Protein AF-A0A8U0QCJ0-F1 (afdb_monomer)

Secondary structure (DSSP, 8-state):
---SSHHHIIIIITTGGG-SS--GGGGT-S-HHHHHHHHHHHHHHHHHHT--HHHHHHHHHHHHHHHHHHHS----TT-HHHHSTTB-HHHHHHHHHHHSSS---SSBHHHHHHTT----HHHHHHHTTTT------

Solvent-accessible surface area (backbone atoms only — not comparable to full-atom values): 7697 Å² total; per-residue (Å²): 91,76,68,94,50,61,66,57,40,66,75,31,50,43,58,37,56,67,50,59,68,42,31,46,66,52,53,70,46,48,30,71,68,43,54,49,50,53,49,50,52,53,52,50,53,38,58,77,72,64,57,55,70,67,60,52,54,50,49,54,51,51,54,50,49,52,42,26,48,27,16,41,58,54,86,51,93,82,34,62,38,76,77,37,86,56,38,37,30,14,62,37,36,40,47,18,50,67,68,67,47,36,36,78,44,72,54,43,43,54,57,13,57,77,72,72,32,60,66,66,69,68,58,55,65,50,61,74,64,66,82,73,74,75,93,74,135

Structure (mmCIF, N/CA/C/O backbone):
data_AF-A0A8U0QCJ0-F1
#
_entry.id   AF-A0A8U0QCJ0-F1
#
loop_
_atom_site.group_PDB
_atom_site.id
_atom_site.type_symbol
_atom_site.label_atom_id
_atom_site.label_alt_id
_atom_site.label_comp_id
_atom_site.label_asym_id
_atom_site.label_entity_id
_atom_site.label_seq_id
_atom_site.pdbx_PDB_ins_code
_atom_site.Cartn_x
_atom_site.Cartn_y
_atom_site.Cartn_z
_atom_site.occupancy
_atom_site.B_iso_or_equiv
_atom_site.auth_seq_id
_atom_site.auth_comp_id
_atom_site.auth_asym_id
_atom_site.auth_atom_id
_atom_site.pdbx_PDB_model_num
ATOM 1 N N . MET A 1 1 ? -18.107 -7.359 7.586 1.00 39.03 1 MET A N 1
ATOM 2 C CA . MET A 1 1 ? -18.109 -8.812 7.296 1.00 39.03 1 MET A CA 1
ATOM 3 C C . MET A 1 1 ? -16.837 -9.399 7.909 1.00 39.03 1 MET A C 1
ATOM 5 O O . MET A 1 1 ? -15.856 -8.675 7.955 1.00 39.03 1 MET A O 1
ATOM 9 N N . VAL A 1 2 ? -16.847 -10.611 8.475 1.00 49.38 2 VAL A N 1
ATOM 10 C CA . VAL A 1 2 ? -15.610 -11.280 8.949 1.00 49.38 2 VAL A CA 1
ATOM 11 C C . VAL A 1 2 ? -14.738 -11.584 7.719 1.00 49.38 2 VAL A C 1
ATOM 13 O O . VAL A 1 2 ? -15.321 -11.872 6.669 1.00 49.38 2 VAL A O 1
ATOM 16 N N . PRO A 1 3 ? -13.394 -11.520 7.793 1.00 61.12 3 PRO A N 1
ATOM 17 C CA . PRO A 1 3 ? -12.527 -11.950 6.697 1.00 61.12 3 PRO A CA 1
ATOM 18 C C . PRO A 1 3 ? -12.975 -13.319 6.174 1.00 61.12 3 PRO A C 1
ATOM 20 O O . PRO A 1 3 ? -13.109 -14.272 6.944 1.00 61.12 3 PRO A O 1
ATOM 23 N N . ARG A 1 4 ? -13.233 -13.400 4.860 1.00 68.06 4 ARG A N 1
ATOM 24 C CA . ARG A 1 4 ? -13.816 -14.581 4.189 1.00 68.06 4 ARG A CA 1
ATOM 25 C C . ARG A 1 4 ? -13.025 -15.868 4.444 1.00 68.06 4 ARG A C 1
ATOM 27 O O . ARG A 1 4 ? -13.598 -16.950 4.387 1.00 68.06 4 ARG A O 1
ATOM 34 N N . VAL A 1 5 ? -11.732 -15.741 4.753 1.00 80.75 5 VAL A N 1
ATOM 35 C CA . VAL A 1 5 ? -10.828 -16.842 5.100 1.00 80.75 5 VAL A CA 1
ATOM 36 C C . VAL A 1 5 ? -10.240 -16.595 6.500 1.00 80.75 5 VAL A C 1
ATOM 38 O O . VAL A 1 5 ? -9.179 -15.980 6.632 1.00 80.75 5 VAL A O 1
ATOM 41 N N . PRO A 1 6 ? -10.898 -17.073 7.575 1.00 78.69 6 PRO A N 1
ATOM 42 C CA . PRO A 1 6 ? -10.491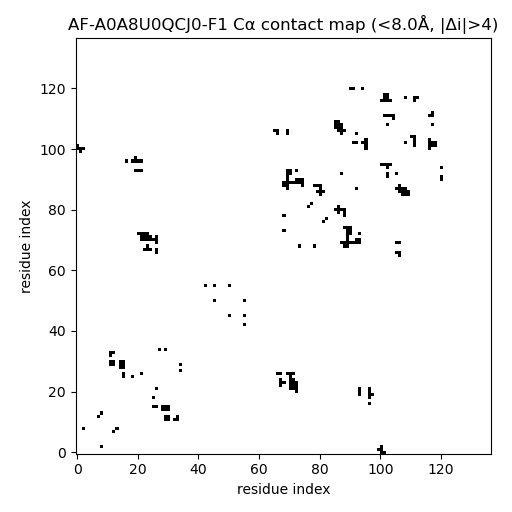 -16.788 8.955 1.00 78.69 6 PRO A CA 1
ATOM 43 C C . PRO A 1 6 ? -9.084 -17.281 9.318 1.00 78.69 6 PRO A C 1
ATOM 45 O O . PRO A 1 6 ? -8.429 -16.704 10.182 1.00 78.69 6 PRO A O 1
ATOM 48 N N . TRP A 1 7 ? -8.613 -18.354 8.677 1.00 84.12 7 TRP A N 1
ATOM 49 C CA . TRP A 1 7 ? -7.259 -18.877 8.878 1.00 84.12 7 TRP A CA 1
ATOM 50 C C . TRP A 1 7 ? -6.184 -17.912 8.367 1.00 84.12 7 TRP A C 1
ATOM 52 O O . TRP A 1 7 ? -5.229 -17.639 9.091 1.00 84.12 7 TRP A O 1
ATOM 62 N N . LEU A 1 8 ? -6.372 -17.364 7.161 1.00 80.25 8 LEU A N 1
ATOM 63 C CA . LEU A 1 8 ? -5.419 -16.445 6.539 1.00 80.25 8 LEU A CA 1
ATOM 64 C C . LEU A 1 8 ? -5.307 -15.171 7.372 1.00 80.25 8 LEU A C 1
ATOM 66 O O . LEU A 1 8 ? -4.210 -14.749 7.721 1.00 80.25 8 LEU A O 1
ATOM 70 N N . TYR A 1 9 ? -6.455 -14.630 7.783 1.00 80.00 9 TYR A N 1
ATOM 71 C CA . TYR A 1 9 ? -6.492 -13.487 8.683 1.00 80.00 9 TYR A CA 1
ATOM 72 C C . TYR A 1 9 ? -5.723 -13.757 9.979 1.00 80.00 9 TYR A C 1
ATOM 74 O O . TYR A 1 9 ? -4.794 -13.026 10.293 1.00 80.00 9 TYR A O 1
ATOM 82 N N . ARG A 1 10 ? -6.048 -14.837 10.704 1.00 79.62 10 ARG A N 1
ATOM 83 C CA . ARG A 1 10 ? -5.427 -15.126 12.010 1.00 79.62 10 ARG A CA 1
ATOM 84 C C . ARG A 1 10 ? -3.920 -15.356 11.942 1.00 79.62 10 ARG A C 1
ATOM 86 O O . ARG A 1 10 ? -3.220 -15.054 12.898 1.00 79.62 10 ARG A O 1
ATOM 93 N N . ARG A 1 11 ? -3.423 -15.938 10.8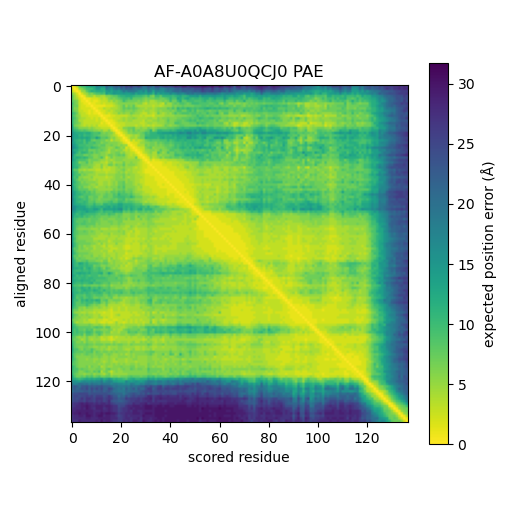49 1.00 80.19 11 ARG A N 1
ATOM 94 C CA . ARG A 1 11 ? -2.017 -16.348 10.748 1.00 80.19 11 ARG A CA 1
ATOM 95 C C . ARG A 1 11 ? -1.121 -15.321 10.063 1.00 80.19 11 ARG A C 1
ATOM 97 O O . ARG A 1 11 ? 0.073 -15.313 10.335 1.00 80.19 11 ARG A O 1
ATOM 104 N N . VAL A 1 12 ? -1.682 -14.509 9.170 1.00 79.06 12 VAL A N 1
ATOM 105 C CA . VAL A 1 12 ? -0.908 -13.622 8.291 1.00 79.06 12 VAL A CA 1
ATOM 106 C C . VAL A 1 12 ? -1.202 -12.158 8.603 1.00 79.06 12 VAL A C 1
ATOM 108 O O . VAL A 1 12 ? -0.280 -11.427 8.942 1.00 79.06 12 VAL A O 1
ATOM 111 N N . HIS A 1 13 ? -2.478 -11.764 8.595 1.00 84.00 13 HIS A N 1
ATOM 112 C CA . HIS A 1 13 ? -2.892 -10.356 8.669 1.00 84.00 13 HIS A CA 1
ATOM 113 C C . HIS A 1 13 ? -3.203 -9.861 10.096 1.00 84.00 13 HIS A C 1
ATOM 115 O O . HIS A 1 13 ? -3.291 -8.667 10.363 1.00 84.00 13 HIS A O 1
ATOM 121 N N . GLN A 1 14 ? -3.374 -10.773 11.058 1.00 82.94 14 GLN A N 1
ATOM 122 C CA . GLN A 1 14 ? -3.684 -10.414 12.443 1.00 82.94 14 GLN A CA 1
ATOM 123 C C . GLN A 1 14 ? -2.557 -9.601 13.087 1.00 82.94 14 GLN A C 1
ATOM 125 O O . GLN A 1 14 ? -2.853 -8.716 13.885 1.00 82.94 14 GLN A O 1
ATOM 130 N N . ASN A 1 15 ? -1.295 -9.894 12.753 1.00 81.31 15 ASN A N 1
ATOM 131 C CA . ASN A 1 15 ? -0.144 -9.157 13.280 1.00 81.31 15 ASN A CA 1
ATOM 132 C C . ASN A 1 15 ? -0.180 -7.692 12.844 1.00 81.31 15 ASN A C 1
ATOM 134 O O . ASN A 1 15 ? -0.067 -6.814 13.689 1.00 81.31 15 ASN A O 1
ATOM 138 N N . HIS A 1 16 ? -0.459 -7.443 11.565 1.00 81.94 16 HIS A N 1
ATOM 139 C CA . HIS A 1 16 ? -0.611 -6.099 11.017 1.00 81.94 16 HIS A CA 1
ATOM 140 C C . HIS A 1 16 ? -1.660 -5.265 11.776 1.00 81.94 16 HIS A C 1
ATOM 142 O O . HIS A 1 16 ? -1.459 -4.099 12.103 1.00 81.94 16 HIS A O 1
ATOM 148 N N . HIS A 1 17 ? -2.766 -5.904 12.148 1.00 81.81 17 HIS A N 1
ATOM 149 C CA . HIS A 1 17 ? -3.860 -5.286 12.887 1.00 81.81 17 HIS A CA 1
ATOM 150 C C . HIS A 1 17 ? -3.665 -5.166 14.406 1.00 81.81 17 HIS A C 1
ATOM 152 O O . HIS A 1 17 ? -4.567 -4.668 15.092 1.00 81.81 17 HIS A O 1
ATOM 158 N N . GLN A 1 18 ? -2.525 -5.603 14.955 1.00 79.19 18 GLN A N 1
ATOM 159 C CA . GLN A 1 18 ? -2.204 -5.368 16.370 1.00 79.19 18 GLN A CA 1
ATOM 160 C C . GLN A 1 18 ? -2.093 -3.864 16.662 1.00 79.19 18 GLN A C 1
ATOM 162 O O . GLN A 1 18 ? -2.511 -3.402 17.728 1.00 79.19 18 GLN A O 1
ATOM 167 N N . ASN A 1 19 ? -1.628 -3.090 15.680 1.00 70.50 19 ASN A N 1
ATOM 168 C CA . ASN A 1 19 ? -1.491 -1.643 15.764 1.00 70.50 19 ASN A CA 1
ATOM 169 C C . ASN A 1 19 ? -2.801 -0.944 15.375 1.00 70.50 19 ASN A C 1
ATOM 171 O O . ASN A 1 19 ? -3.021 -0.568 14.231 1.00 70.50 19 ASN A O 1
ATOM 175 N N . ARG A 1 20 ? -3.683 -0.721 16.357 1.00 64.44 20 ARG A N 1
ATOM 176 C CA . ARG A 1 20 ? -4.955 0.011 16.153 1.00 64.44 20 ARG A CA 1
ATOM 177 C C . ARG A 1 20 ? -4.786 1.479 15.761 1.00 64.44 20 ARG A C 1
ATOM 179 O O . ARG A 1 20 ? -5.727 2.093 15.265 1.00 64.44 20 ARG A O 1
ATOM 186 N N . ILE A 1 21 ? -3.629 2.057 16.058 1.00 70.88 21 ILE A N 1
ATOM 187 C CA . ILE A 1 21 ? -3.246 3.403 15.643 1.00 70.88 21 ILE A CA 1
ATOM 188 C C . ILE A 1 21 ? -2.144 3.208 14.616 1.00 70.88 21 ILE A C 1
ATOM 190 O O . ILE A 1 21 ? -1.087 2.678 14.960 1.00 70.88 21 ILE A O 1
ATOM 194 N N . THR A 1 22 ? -2.394 3.595 13.368 1.00 76.62 22 THR A N 1
ATOM 195 C CA . THR A 1 22 ? -1.381 3.483 12.326 1.00 76.62 22 THR A CA 1
ATOM 196 C C . THR A 1 22 ? -0.302 4.537 12.557 1.00 76.62 22 THR A C 1
ATOM 198 O O . THR A 1 22 ? -0.601 5.709 12.795 1.00 76.62 22 THR A O 1
ATOM 201 N N . PHE A 1 23 ? 0.954 4.114 12.473 1.00 77.56 23 PHE A N 1
ATOM 202 C CA . PHE A 1 23 ? 2.123 4.984 12.378 1.00 77.56 23 PHE A CA 1
ATOM 203 C C . PHE A 1 23 ? 3.024 4.476 11.248 1.00 77.56 23 PHE A C 1
ATOM 205 O O . PHE A 1 23 ? 2.915 3.326 10.835 1.00 77.56 23 PHE A O 1
ATOM 212 N N . ALA A 1 24 ? 3.938 5.309 10.748 1.00 76.50 24 ALA A N 1
ATOM 213 C CA . ALA A 1 24 ? 4.733 5.008 9.549 1.00 76.50 24 ALA A CA 1
ATOM 214 C C . ALA A 1 24 ? 5.443 3.636 9.579 1.00 76.50 24 ALA A C 1
ATOM 216 O O . ALA A 1 24 ? 5.523 2.959 8.559 1.00 76.50 24 ALA A O 1
ATOM 217 N N . LEU A 1 25 ? 5.932 3.207 10.746 1.00 72.81 25 LEU A N 1
ATOM 218 C CA . LEU A 1 25 ? 6.588 1.904 10.905 1.00 72.81 25 LEU A CA 1
ATOM 219 C C . LEU A 1 25 ? 5.587 0.738 10.940 1.00 72.81 25 LEU A C 1
ATOM 221 O O . LEU A 1 25 ? 5.938 -0.358 10.517 1.00 72.81 25 LEU A O 1
ATOM 225 N N . ALA A 1 26 ? 4.336 0.970 11.359 1.00 72.38 26 ALA A N 1
ATOM 226 C CA . ALA A 1 26 ? 3.277 -0.040 11.314 1.00 72.38 26 ALA A CA 1
ATOM 227 C C . ALA A 1 26 ? 2.962 -0.497 9.881 1.00 72.38 26 ALA A C 1
ATOM 229 O O . ALA A 1 26 ? 2.488 -1.613 9.693 1.00 72.38 26 ALA A O 1
ATOM 230 N N . ALA A 1 27 ? 3.289 0.319 8.869 1.00 72.62 27 ALA A N 1
ATOM 231 C CA . ALA A 1 27 ? 3.217 -0.080 7.461 1.00 72.62 27 ALA A CA 1
ATOM 232 C C . ALA A 1 27 ? 4.054 -1.333 7.160 1.00 72.62 27 ALA A C 1
ATOM 234 O O . ALA A 1 27 ? 3.708 -2.119 6.283 1.00 72.62 27 ALA A O 1
ATOM 235 N N . GLN A 1 28 ? 5.176 -1.491 7.867 1.00 73.56 28 GLN A N 1
ATOM 236 C CA . GLN A 1 28 ? 6.122 -2.591 7.684 1.00 73.56 28 GLN A CA 1
ATOM 237 C C . GLN A 1 28 ? 6.028 -3.633 8.805 1.00 73.56 28 GLN A C 1
ATOM 239 O O . GLN A 1 28 ? 6.625 -4.701 8.693 1.00 73.56 28 GLN A O 1
ATOM 244 N N . ASP A 1 29 ? 5.259 -3.354 9.860 1.00 77.38 29 ASP A N 1
ATOM 245 C CA . ASP A 1 29 ? 5.001 -4.272 10.971 1.00 77.38 29 ASP A CA 1
ATOM 246 C C . ASP A 1 29 ? 3.898 -5.276 10.598 1.00 77.38 29 ASP A C 1
ATOM 248 O O . ASP A 1 29 ? 2.793 -5.295 11.141 1.00 77.38 29 ASP A O 1
ATOM 252 N N . ALA A 1 30 ? 4.199 -6.081 9.583 1.00 79.88 30 ALA A N 1
ATOM 253 C CA . ALA A 1 30 ? 3.364 -7.162 9.085 1.00 79.88 30 ALA A CA 1
ATOM 254 C C . ALA A 1 30 ? 4.076 -8.505 9.288 1.00 79.88 30 ALA A C 1
ATOM 256 O O . ALA A 1 30 ? 5.286 -8.573 9.524 1.00 79.88 30 ALA A O 1
ATOM 257 N N . SER A 1 31 ? 3.334 -9.613 9.208 1.00 81.56 31 SER A N 1
ATOM 258 C CA . SER A 1 31 ? 3.979 -10.921 9.348 1.00 81.56 31 SER A CA 1
ATOM 259 C C . SER A 1 31 ? 4.994 -11.149 8.210 1.00 81.56 31 SER A C 1
ATOM 261 O O . SER A 1 31 ? 4.746 -10.733 7.076 1.00 81.56 31 SER A O 1
ATOM 263 N N . PRO A 1 32 ? 6.114 -11.863 8.443 1.00 80.69 32 PRO A N 1
ATOM 264 C CA . PRO A 1 32 ? 7.069 -12.170 7.375 1.00 80.69 32 PRO A CA 1
ATOM 265 C C . PRO A 1 32 ? 6.423 -12.882 6.181 1.00 80.69 32 PRO A C 1
ATOM 267 O O . PRO A 1 32 ? 6.823 -12.670 5.042 1.00 80.69 32 PRO A O 1
ATOM 270 N N . ALA A 1 33 ? 5.398 -13.703 6.435 1.00 81.69 33 ALA A N 1
ATOM 271 C CA . ALA A 1 33 ? 4.621 -14.363 5.392 1.00 81.69 33 ALA A CA 1
ATOM 272 C C . ALA A 1 33 ? 3.835 -13.360 4.533 1.00 81.69 33 ALA A C 1
ATOM 274 O O . ALA A 1 33 ? 3.779 -13.518 3.317 1.00 81.69 33 ALA A O 1
ATOM 275 N N . GLU A 1 34 ? 3.262 -12.325 5.149 1.00 79.56 34 GLU A N 1
ATOM 276 C CA . GLU A 1 34 ? 2.555 -11.251 4.451 1.00 79.56 34 GLU A CA 1
ATOM 277 C C . GLU A 1 34 ? 3.512 -10.463 3.559 1.00 79.56 34 GLU A C 1
ATOM 279 O O . GLU A 1 34 ? 3.304 -10.401 2.346 1.00 79.56 34 GLU A O 1
ATOM 284 N N . LEU A 1 35 ? 4.617 -9.979 4.133 1.00 83.56 35 LEU A N 1
ATOM 285 C CA . LEU A 1 35 ? 5.644 -9.231 3.404 1.00 83.56 35 LEU A CA 1
ATOM 286 C C . LEU A 1 35 ? 6.229 -10.047 2.248 1.00 83.56 35 LEU A C 1
ATOM 288 O O . LEU A 1 35 ? 6.297 -9.559 1.121 1.00 83.56 35 LEU A O 1
ATOM 292 N N . LEU A 1 36 ? 6.595 -11.309 2.496 1.00 86.19 36 LEU A N 1
ATOM 293 C CA . LEU A 1 36 ? 7.147 -12.182 1.463 1.00 86.19 36 LEU A CA 1
ATOM 294 C C . LEU A 1 36 ? 6.127 -12.451 0.355 1.00 86.19 36 LEU A C 1
ATOM 296 O O . LEU A 1 36 ? 6.489 -12.411 -0.816 1.00 86.19 36 LEU A O 1
ATOM 300 N N . SER A 1 37 ? 4.859 -12.697 0.695 1.00 84.31 37 SER A N 1
ATOM 301 C CA . SER A 1 37 ? 3.822 -12.959 -0.309 1.00 84.31 37 SER A CA 1
ATOM 302 C C . SER A 1 37 ? 3.566 -11.752 -1.215 1.00 84.31 37 SER A C 1
ATOM 304 O O . SER A 1 37 ? 3.493 -11.913 -2.434 1.00 84.31 37 SER A O 1
ATOM 306 N N . LEU A 1 38 ? 3.514 -10.543 -0.644 1.00 84.12 38 LEU A N 1
ATOM 307 C CA . LEU A 1 38 ? 3.364 -9.295 -1.393 1.00 84.12 38 LEU A CA 1
ATOM 308 C C . LEU A 1 38 ? 4.577 -9.048 -2.293 1.00 84.12 38 LEU A C 1
ATOM 310 O O . LEU A 1 38 ? 4.422 -8.727 -3.471 1.00 84.12 38 LEU A O 1
ATOM 314 N N . GLN A 1 39 ? 5.781 -9.267 -1.761 1.00 85.62 39 GLN A N 1
ATOM 315 C CA . GLN A 1 39 ? 7.022 -9.096 -2.506 1.00 85.62 39 GLN A CA 1
ATOM 316 C C . GLN A 1 39 ? 7.145 -10.115 -3.645 1.00 85.62 39 GLN A C 1
ATOM 318 O O . GLN A 1 39 ? 7.489 -9.740 -4.762 1.00 85.62 39 GLN A O 1
ATOM 323 N N . MET A 1 40 ? 6.810 -11.386 -3.408 1.00 86.31 40 MET A N 1
ATOM 324 C CA . MET A 1 40 ? 6.815 -12.422 -4.444 1.00 86.31 40 MET A CA 1
ATOM 325 C C . MET A 1 40 ? 5.798 -12.132 -5.546 1.00 86.31 40 MET A C 1
ATOM 327 O O . MET A 1 40 ? 6.114 -12.300 -6.724 1.00 86.31 40 MET A O 1
ATOM 331 N N . LEU A 1 41 ? 4.591 -11.682 -5.195 1.00 85.75 41 LEU A N 1
ATOM 332 C CA . LEU A 1 41 ? 3.581 -11.305 -6.183 1.00 85.75 41 LEU A CA 1
ATOM 333 C C . LEU A 1 41 ? 4.061 -10.127 -7.043 1.00 85.75 41 LEU A C 1
ATOM 335 O O . LEU A 1 41 ? 3.969 -10.171 -8.268 1.00 85.75 41 LEU A O 1
ATOM 339 N N . ALA A 1 42 ? 4.632 -9.102 -6.414 1.00 83.94 42 ALA A N 1
ATOM 340 C CA . ALA A 1 42 ? 5.153 -7.940 -7.119 1.00 83.94 42 ALA A CA 1
ATOM 341 C C . ALA A 1 42 ? 6.335 -8.288 -8.050 1.00 83.94 42 ALA A C 1
ATOM 343 O O . ALA A 1 42 ? 6.276 -7.960 -9.232 1.00 83.94 42 ALA A O 1
ATOM 344 N N . LEU A 1 43 ? 7.339 -9.038 -7.579 1.00 85.25 43 LEU A N 1
ATOM 345 C CA . LEU A 1 43 ? 8.468 -9.476 -8.417 1.00 85.25 43 LEU A CA 1
ATOM 346 C C . LEU A 1 43 ? 8.010 -10.404 -9.556 1.00 85.25 43 LEU A C 1
ATOM 348 O O . LEU A 1 43 ? 8.405 -10.238 -10.707 1.00 85.25 43 LEU A O 1
ATOM 352 N N . SER A 1 44 ? 7.139 -11.379 -9.264 1.00 86.19 44 SER A N 1
ATOM 353 C CA . SER A 1 44 ? 6.649 -12.312 -10.290 1.00 86.19 44 SER A CA 1
ATOM 354 C C . SER A 1 44 ? 5.824 -11.604 -11.363 1.00 86.19 44 SER A C 1
ATOM 356 O O . SER A 1 44 ? 5.995 -11.900 -12.543 1.00 86.19 44 SER A O 1
ATOM 358 N N . SER A 1 45 ? 4.983 -10.634 -10.991 1.00 82.62 45 SER A N 1
ATOM 359 C CA . SER A 1 45 ? 4.243 -9.822 -11.963 1.00 82.62 45 SER A CA 1
ATOM 360 C C . SER A 1 45 ? 5.165 -8.973 -12.844 1.00 82.62 45 SER A C 1
ATOM 362 O O . SER A 1 45 ? 4.980 -8.961 -14.061 1.00 82.62 45 SER A O 1
ATOM 364 N N . ALA A 1 46 ? 6.197 -8.339 -12.274 1.00 84.12 46 ALA A N 1
ATOM 365 C CA . ALA A 1 46 ? 7.197 -7.600 -13.046 1.00 84.12 46 ALA A CA 1
ATOM 366 C C . ALA A 1 46 ? 7.948 -8.516 -14.026 1.00 84.12 46 ALA A C 1
ATOM 368 O O . ALA A 1 46 ? 8.141 -8.158 -15.190 1.00 84.12 46 ALA A O 1
ATOM 369 N N . TRP A 1 47 ? 8.302 -9.723 -13.579 1.00 85.75 47 TRP A N 1
ATOM 370 C CA . TRP A 1 47 ? 8.989 -10.717 -14.398 1.00 85.75 47 TRP A CA 1
ATOM 371 C C . TRP A 1 47 ? 8.121 -11.241 -15.548 1.00 85.75 47 TRP A C 1
ATOM 373 O O . TRP A 1 47 ? 8.583 -11.297 -16.684 1.00 85.75 47 TRP A O 1
ATOM 383 N N . VAL A 1 48 ? 6.846 -11.556 -15.286 1.00 88.56 48 VAL A N 1
ATOM 384 C CA . VAL A 1 48 ? 5.887 -12.028 -16.307 1.00 88.56 48 VAL A CA 1
ATOM 385 C C . VAL A 1 48 ? 5.664 -10.986 -17.406 1.00 88.56 48 VAL A C 1
ATOM 387 O O . VAL A 1 48 ? 5.518 -11.346 -18.572 1.00 88.56 48 VAL A O 1
ATOM 390 N N . VAL A 1 49 ? 5.650 -9.700 -17.052 1.00 86.06 49 VAL A N 1
ATOM 391 C CA . VAL A 1 49 ? 5.471 -8.595 -18.009 1.00 86.06 49 VAL A CA 1
ATOM 392 C C . VAL A 1 49 ? 6.789 -8.222 -18.712 1.00 86.06 49 VAL A C 1
ATOM 394 O O . VAL A 1 49 ? 6.774 -7.505 -19.710 1.00 86.06 49 VAL A O 1
ATOM 397 N N . GLY A 1 50 ? 7.932 -8.732 -18.240 1.00 86.50 50 GLY A N 1
ATOM 398 C CA . GLY A 1 50 ? 9.250 -8.408 -18.790 1.00 86.50 50 GLY A CA 1
ATOM 399 C C . GLY A 1 50 ? 9.681 -6.969 -18.493 1.00 86.50 50 GLY A C 1
ATOM 400 O O . GLY A 1 50 ? 10.314 -6.324 -19.330 1.00 86.50 50 GLY A O 1
ATOM 401 N N . CYS A 1 51 ? 9.307 -6.438 -17.326 1.00 86.56 51 CYS A N 1
ATOM 402 C CA . CYS A 1 51 ? 9.634 -5.071 -16.932 1.00 86.56 51 CYS A CA 1
ATOM 403 C C . CYS A 1 51 ? 11.149 -4.856 -16.797 1.00 86.56 51 CYS A C 1
ATOM 405 O O . CYS A 1 51 ? 11.891 -5.719 -16.334 1.00 86.56 51 CYS A O 1
ATOM 407 N N . HIS A 1 52 ? 11.610 -3.656 -17.152 1.00 88.00 52 HIS A N 1
ATOM 408 C CA . HIS A 1 52 ? 12.996 -3.258 -16.926 1.00 88.00 52 HIS A CA 1
ATOM 409 C C . HIS A 1 52 ? 13.284 -3.166 -15.409 1.00 88.00 52 HIS A C 1
ATOM 411 O O . HIS A 1 52 ? 12.449 -2.612 -14.686 1.00 88.00 52 HIS A O 1
ATOM 417 N N . PRO A 1 53 ? 14.466 -3.588 -14.910 1.00 85.44 53 PRO A N 1
ATOM 418 C CA . PRO A 1 53 ? 14.782 -3.575 -13.472 1.00 85.44 53 PRO A CA 1
ATOM 419 C C . PRO A 1 53 ? 14.624 -2.202 -12.803 1.00 85.44 53 PRO A C 1
ATOM 421 O O . PRO A 1 53 ? 14.245 -2.093 -11.641 1.00 85.44 53 PRO A O 1
ATOM 424 N N . LEU A 1 54 ? 14.873 -1.120 -13.548 1.00 87.81 54 LEU A N 1
ATOM 425 C CA . LEU A 1 54 ? 14.635 0.244 -13.060 1.00 87.81 54 LEU A CA 1
ATOM 426 C C . LEU A 1 54 ? 13.148 0.517 -12.784 1.00 87.81 54 LEU A C 1
ATOM 428 O O . LEU A 1 54 ? 12.818 1.152 -11.788 1.00 87.81 54 LEU A O 1
ATOM 432 N N . SER A 1 55 ? 12.250 0.044 -13.651 1.00 87.31 55 SER A N 1
ATOM 433 C CA . SER A 1 55 ? 10.803 0.199 -13.473 1.00 87.31 55 SER A CA 1
ATOM 434 C C . SER A 1 55 ? 10.310 -0.592 -12.264 1.00 87.31 55 SER A C 1
ATOM 436 O O . SER A 1 55 ? 9.472 -0.101 -11.516 1.00 87.31 55 SER A O 1
ATOM 438 N N . GLU A 1 56 ? 10.872 -1.779 -12.041 1.00 86.12 56 GLU A N 1
ATOM 439 C CA . GLU A 1 56 ? 10.610 -2.605 -10.860 1.00 86.12 56 GLU A CA 1
ATOM 440 C C . GLU A 1 56 ? 11.090 -1.921 -9.571 1.00 86.12 56 GLU A C 1
ATOM 442 O O . GLU A 1 56 ? 10.321 -1.775 -8.620 1.00 86.12 56 GLU A O 1
ATOM 447 N N . ALA A 1 57 ? 12.322 -1.402 -9.554 1.00 86.69 57 ALA A N 1
ATOM 448 C CA . ALA A 1 57 ? 12.851 -0.659 -8.411 1.00 86.69 57 ALA A CA 1
ATOM 449 C C . ALA A 1 57 ? 12.000 0.580 -8.083 1.00 86.69 57 ALA A C 1
ATOM 451 O O . ALA A 1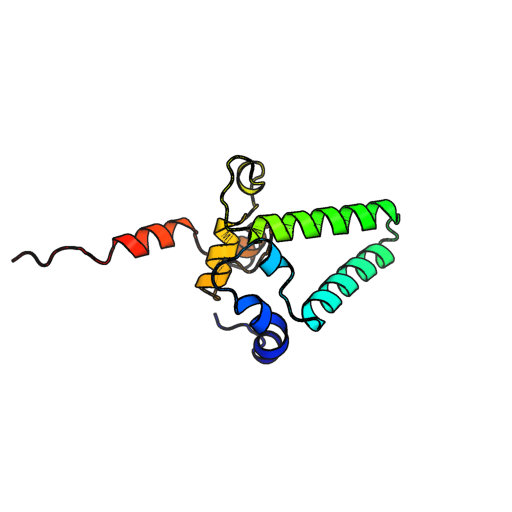 57 ? 11.672 0.825 -6.920 1.00 86.69 57 ALA A O 1
ATOM 452 N N . LEU A 1 58 ? 11.594 1.339 -9.107 1.00 88.62 58 LEU A N 1
ATOM 453 C CA . LEU A 1 58 ? 10.703 2.488 -8.944 1.00 88.62 58 LEU A CA 1
ATOM 454 C C . LEU A 1 58 ? 9.324 2.072 -8.427 1.00 88.62 58 LEU A C 1
ATOM 456 O O . LEU A 1 58 ? 8.794 2.728 -7.533 1.00 88.62 58 LEU A O 1
ATOM 460 N N . PHE A 1 59 ? 8.759 0.977 -8.936 1.00 87.50 59 PHE A N 1
ATOM 461 C CA . PHE A 1 59 ? 7.485 0.445 -8.460 1.00 87.50 59 PHE A CA 1
ATOM 462 C C . PHE A 1 59 ? 7.543 0.100 -6.967 1.00 87.50 59 PHE A C 1
ATOM 464 O O . PHE A 1 59 ? 6.680 0.535 -6.206 1.00 87.50 59 PHE A O 1
ATOM 471 N N . HIS A 1 60 ? 8.581 -0.611 -6.519 1.00 85.75 60 HIS A N 1
ATOM 472 C CA . HIS A 1 60 ? 8.741 -0.961 -5.105 1.00 85.75 60 HIS A CA 1
ATOM 473 C C . HIS A 1 60 ? 8.949 0.255 -4.207 1.00 85.75 60 HIS A C 1
ATOM 475 O O . HIS A 1 60 ? 8.377 0.313 -3.114 1.00 85.75 60 HIS A O 1
ATOM 481 N N . LEU A 1 61 ? 9.726 1.237 -4.669 1.00 88.56 61 LEU A N 1
ATOM 482 C CA . LEU A 1 61 ? 9.935 2.485 -3.943 1.00 88.56 61 LEU A CA 1
ATOM 483 C C . LEU A 1 61 ? 8.613 3.242 -3.768 1.00 88.56 61 LEU A C 1
ATOM 485 O O . LEU A 1 61 ? 8.269 3.627 -2.650 1.00 88.56 61 LEU A O 1
ATOM 489 N N . LEU A 1 62 ? 7.850 3.405 -4.853 1.00 88.44 62 LEU A N 1
ATOM 490 C CA . LEU A 1 62 ? 6.551 4.077 -4.829 1.00 88.44 62 LEU A CA 1
ATOM 491 C C . LEU A 1 62 ? 5.543 3.324 -3.959 1.00 88.44 62 LEU A C 1
ATOM 493 O O . LEU A 1 62 ? 4.861 3.942 -3.149 1.00 88.44 62 LEU A O 1
ATOM 497 N N . ASN A 1 63 ? 5.480 1.996 -4.068 1.00 87.50 63 ASN A N 1
ATOM 498 C CA . ASN A 1 63 ? 4.584 1.170 -3.260 1.00 87.50 63 ASN A CA 1
ATOM 499 C C . ASN A 1 63 ? 4.908 1.271 -1.760 1.00 87.50 63 ASN A C 1
ATOM 501 O O . ASN A 1 63 ? 4.006 1.391 -0.933 1.00 87.50 63 ASN A O 1
ATOM 505 N N . THR A 1 64 ? 6.197 1.276 -1.409 1.00 86.06 64 THR A N 1
ATOM 506 C CA . THR A 1 64 ? 6.654 1.457 -0.022 1.00 86.06 64 THR A CA 1
ATOM 507 C C . THR A 1 64 ? 6.294 2.843 0.502 1.00 86.06 64 THR A C 1
ATOM 509 O O . THR A 1 64 ? 5.780 2.964 1.612 1.00 86.06 64 THR A O 1
ATOM 512 N N . TRP A 1 65 ? 6.516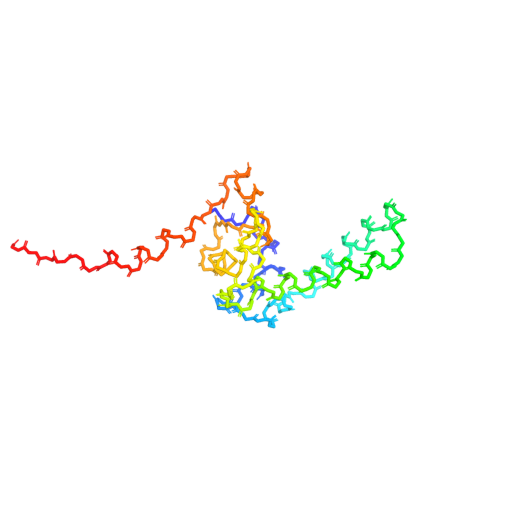 3.891 -0.295 1.00 87.06 65 TRP A N 1
ATOM 513 C CA . TRP A 1 65 ? 6.138 5.250 0.086 1.00 87.06 65 TRP A CA 1
ATOM 514 C C . TRP A 1 65 ? 4.625 5.366 0.296 1.00 87.06 65 TRP A C 1
ATOM 516 O O . TRP A 1 65 ? 4.201 5.819 1.356 1.00 87.06 65 TRP A O 1
ATOM 526 N N . LEU A 1 66 ? 3.812 4.880 -0.644 1.00 88.12 66 LEU A N 1
ATOM 527 C CA . LEU A 1 66 ? 2.354 4.878 -0.511 1.00 88.12 66 LEU A CA 1
ATOM 528 C C . LEU A 1 66 ? 1.896 4.123 0.745 1.00 88.12 66 LEU A C 1
ATOM 530 O O . LEU A 1 66 ? 1.035 4.609 1.472 1.00 88.12 66 LEU A O 1
ATOM 534 N N . ALA A 1 67 ? 2.501 2.967 1.042 1.00 86.44 67 ALA A N 1
ATOM 535 C CA . ALA A 1 67 ? 2.188 2.207 2.252 1.00 86.44 67 ALA A CA 1
ATOM 536 C C . ALA A 1 67 ? 2.498 3.006 3.526 1.00 86.44 67 ALA A C 1
ATOM 538 O O . ALA A 1 67 ? 1.686 3.025 4.450 1.00 86.44 67 ALA A O 1
ATOM 539 N N . ILE A 1 68 ? 3.648 3.686 3.567 1.00 85.88 68 ILE A N 1
ATOM 540 C CA . ILE A 1 68 ? 4.030 4.555 4.685 1.00 85.88 68 ILE A CA 1
ATOM 541 C C . ILE A 1 68 ? 3.056 5.723 4.817 1.00 85.88 68 ILE A C 1
ATOM 543 O O . ILE A 1 68 ? 2.650 6.034 5.932 1.00 85.88 68 ILE A O 1
ATOM 547 N N . GLU A 1 69 ? 2.678 6.367 3.713 1.00 88.75 69 GLU A N 1
ATOM 548 C CA . GLU A 1 69 ? 1.742 7.491 3.733 1.00 88.75 69 GLU A CA 1
ATOM 549 C C . GLU A 1 69 ? 0.376 7.070 4.288 1.00 88.75 69 GLU A C 1
ATOM 551 O O . GLU A 1 69 ? -0.128 7.715 5.206 1.00 88.75 69 GLU A O 1
ATOM 556 N N . ASP A 1 70 ? -0.182 5.951 3.825 1.00 85.75 70 ASP A N 1
ATOM 557 C CA . ASP A 1 70 ? -1.471 5.444 4.312 1.00 85.75 70 ASP A CA 1
ATOM 558 C C . ASP A 1 70 ? -1.430 4.997 5.779 1.00 85.75 70 ASP A C 1
ATOM 560 O O . ASP A 1 70 ? -2.450 4.993 6.462 1.00 85.75 70 ASP A O 1
ATOM 564 N N . HIS A 1 71 ? -0.254 4.659 6.303 1.00 85.94 71 HIS A N 1
ATOM 565 C CA . HIS A 1 71 ? -0.095 4.257 7.700 1.00 85.94 71 HIS A CA 1
ATOM 566 C C . HIS A 1 71 ? 0.460 5.353 8.593 1.00 85.94 71 HIS A C 1
ATOM 568 O O . HIS A 1 71 ? 0.541 5.156 9.799 1.00 85.94 71 HIS A O 1
ATOM 574 N N . CYS A 1 72 ? 0.875 6.506 8.068 1.00 83.19 72 CYS A N 1
ATOM 575 C CA . CYS A 1 72 ? 1.570 7.491 8.893 1.00 83.19 72 CYS A CA 1
ATOM 576 C C . CYS A 1 72 ? 0.677 8.072 10.000 1.00 83.19 72 CYS A C 1
ATOM 578 O O . CYS A 1 72 ? 1.200 8.627 10.964 1.00 83.19 72 CYS A O 1
ATOM 580 N N . GLY A 1 73 ? -0.647 7.928 9.869 1.00 80.50 73 GLY A N 1
ATOM 581 C CA . GLY A 1 73 ? -1.642 8.449 10.805 1.00 80.50 73 GLY A CA 1
ATOM 582 C C . GLY A 1 73 ? -1.873 9.958 10.675 1.00 80.50 73 GLY A C 1
ATOM 583 O O . GLY A 1 73 ? -2.729 10.504 11.370 1.00 80.50 73 GLY A O 1
ATOM 584 N N . TYR A 1 74 ? -1.149 10.636 9.778 1.00 80.75 74 TYR A N 1
ATOM 585 C CA . TYR A 1 74 ? -1.257 12.073 9.544 1.00 80.75 74 TYR A CA 1
ATOM 586 C C . TYR A 1 74 ? -2.022 12.372 8.256 1.00 80.75 74 TYR A C 1
ATOM 588 O O . TYR A 1 74 ? -1.654 11.936 7.168 1.00 80.75 74 TYR A O 1
ATOM 596 N N . ASP A 1 75 ? -3.060 13.197 8.370 1.00 83.31 75 ASP A N 1
ATOM 597 C CA . ASP A 1 75 ? -3.758 13.769 7.220 1.00 83.31 75 ASP A CA 1
ATOM 598 C C . ASP A 1 75 ? -3.080 15.082 6.794 1.00 83.31 75 ASP A C 1
ATOM 600 O O . ASP A 1 75 ? -3.488 16.186 7.167 1.00 83.31 75 ASP A O 1
ATOM 604 N N . LEU A 1 76 ? -1.968 14.941 6.070 1.00 82.25 76 LEU A N 1
ATOM 605 C CA . LEU A 1 76 ? -1.162 16.066 5.601 1.00 82.25 76 LEU A CA 1
ATOM 606 C C . LEU A 1 76 ? -1.874 16.825 4.469 1.00 82.25 76 LEU A C 1
ATOM 608 O O . LEU A 1 76 ? -2.561 16.218 3.646 1.00 82.25 76 LEU A O 1
ATOM 612 N N . PRO A 1 77 ? -1.681 18.151 4.342 1.00 81.38 77 PRO A N 1
ATOM 613 C CA . PRO A 1 77 ? -2.364 18.928 3.310 1.00 81.38 77 PRO A CA 1
ATOM 614 C C . PRO A 1 77 ? -1.941 18.565 1.880 1.00 81.38 77 PRO A C 1
ATOM 616 O O . PRO A 1 77 ? -2.707 18.804 0.952 1.00 81.38 77 PRO A O 1
ATOM 619 N N . TRP A 1 78 ? -0.770 17.949 1.716 1.00 81.56 78 TRP A N 1
ATOM 620 C CA . TRP A 1 78 ? -0.241 17.424 0.453 1.00 81.56 78 TRP A CA 1
ATOM 621 C C . TRP A 1 78 ? -0.392 15.903 0.314 1.00 81.56 78 TRP A C 1
ATOM 623 O O . TRP A 1 78 ? 0.247 15.309 -0.550 1.00 81.56 78 TRP A O 1
ATOM 633 N N . ALA A 1 79 ? -1.187 15.254 1.168 1.00 84.75 79 ALA A N 1
ATOM 634 C CA . ALA A 1 79 ? -1.425 13.822 1.051 1.00 84.75 79 ALA A CA 1
ATOM 635 C C . ALA A 1 79 ? -2.068 13.485 -0.305 1.00 84.75 79 ALA A C 1
ATOM 637 O O . ALA A 1 79 ? -2.911 14.227 -0.821 1.00 84.75 79 ALA A O 1
ATOM 638 N N . ILE A 1 80 ? -1.701 12.341 -0.876 1.00 85.12 80 ILE A N 1
ATOM 639 C CA . ILE A 1 80 ? -2.048 11.945 -2.244 1.00 85.12 80 ILE A CA 1
ATOM 640 C C . ILE A 1 80 ? -3.562 11.847 -2.425 1.00 85.12 80 ILE A C 1
ATOM 642 O O . ILE A 1 80 ? -4.083 12.244 -3.464 1.00 85.12 80 ILE A O 1
ATOM 646 N N . HIS A 1 81 ? -4.291 11.435 -1.389 1.00 84.44 81 HIS A N 1
ATOM 647 C CA . HIS A 1 81 ? -5.756 11.394 -1.404 1.00 84.44 81 HIS A CA 1
ATOM 648 C C . HIS A 1 81 ? -6.446 12.758 -1.557 1.00 84.44 81 HIS A C 1
ATOM 650 O O . HIS A 1 81 ? -7.625 12.807 -1.911 1.00 84.44 81 HIS A O 1
ATOM 656 N N . ARG A 1 82 ? -5.735 13.866 -1.309 1.00 84.00 82 ARG A N 1
ATOM 657 C CA . ARG A 1 82 ? -6.216 15.233 -1.563 1.00 84.00 82 ARG A CA 1
ATOM 658 C C . ARG A 1 82 ? -5.846 15.727 -2.961 1.00 84.00 82 ARG A C 1
ATOM 660 O O . ARG A 1 82 ? -6.542 16.581 -3.502 1.00 84.00 82 ARG A O 1
ATOM 667 N N . LEU A 1 83 ? -4.760 15.203 -3.529 1.00 85.62 83 LEU A N 1
ATOM 668 C CA . LEU A 1 83 ? -4.242 15.594 -4.842 1.00 85.62 83 LEU A CA 1
ATOM 669 C C . LEU A 1 83 ? -4.888 14.803 -5.981 1.00 85.62 83 LEU A C 1
ATOM 671 O O . LEU A 1 83 ? -5.135 15.353 -7.052 1.00 85.62 83 LEU A O 1
ATOM 675 N N . LEU A 1 84 ? -5.158 13.517 -5.755 1.00 85.81 84 LEU A N 1
ATOM 676 C CA . LEU A 1 84 ? -5.678 12.601 -6.758 1.00 85.81 84 LEU A CA 1
ATOM 677 C C . LEU A 1 84 ? -7.023 12.010 -6.318 1.00 85.81 84 LEU A C 1
ATOM 679 O O . LEU A 1 84 ? -7.153 11.518 -5.192 1.00 85.81 84 LEU A O 1
ATOM 683 N N . PRO A 1 85 ? -8.032 11.996 -7.209 1.00 79.69 85 PRO A N 1
ATOM 684 C CA . PRO A 1 85 ? -9.291 11.331 -6.922 1.00 79.69 85 PRO A CA 1
ATOM 685 C C . PRO A 1 85 ? -9.070 9.821 -6.762 1.00 79.69 85 PRO A C 1
ATOM 687 O O . PRO A 1 85 ? -8.129 9.245 -7.304 1.00 79.69 85 PRO A O 1
ATOM 690 N N . CYS A 1 86 ? -9.974 9.166 -6.033 1.00 84.81 86 CYS A N 1
ATOM 691 C CA . CYS A 1 86 ? -9.975 7.715 -5.801 1.00 84.81 86 CYS A CA 1
ATOM 692 C C . CYS A 1 86 ? -8.857 7.163 -4.900 1.00 84.81 86 CYS A C 1
ATOM 694 O O . CYS A 1 86 ? -8.822 5.947 -4.703 1.00 84.81 86 CYS A O 1
ATOM 696 N N . PHE A 1 87 ? -8.009 8.003 -4.310 1.00 87.50 87 PHE A N 1
ATOM 697 C CA . PHE A 1 87 ? -7.101 7.593 -3.238 1.00 87.50 87 PHE A CA 1
ATOM 698 C C . PHE A 1 87 ? -7.782 7.703 -1.864 1.00 87.50 87 PHE A C 1
ATOM 700 O O . PHE A 1 87 ? -8.648 8.557 -1.650 1.00 87.50 87 PHE A O 1
ATOM 707 N N . GLY A 1 88 ? -7.447 6.781 -0.961 1.00 83.56 88 GLY A N 1
ATOM 708 C CA . GLY A 1 88 ? -7.977 6.707 0.401 1.00 83.56 88 GLY A CA 1
ATOM 709 C C . GLY A 1 88 ? -7.159 7.517 1.405 1.00 83.56 88 GLY A C 1
ATOM 710 O O . GLY A 1 88 ? -7.735 8.281 2.182 1.00 83.56 88 GLY A O 1
ATOM 711 N N . GLY A 1 89 ? -5.830 7.391 1.358 1.00 88.12 89 GLY A N 1
ATOM 712 C CA . GLY A 1 89 ? -4.933 8.080 2.27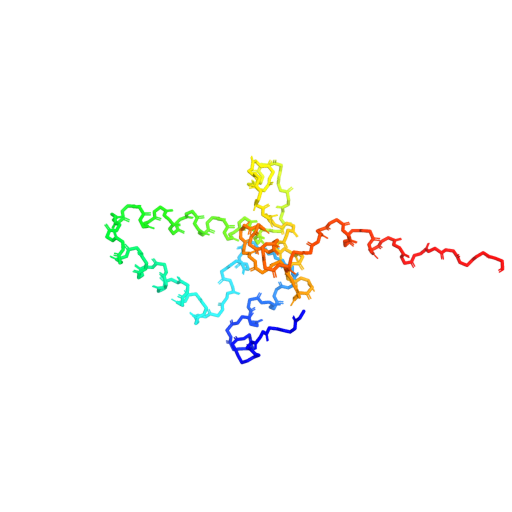9 1.00 88.12 89 GLY A CA 1
ATOM 713 C C . GLY A 1 89 ? -4.978 7.519 3.701 1.00 88.12 89 GLY A C 1
ATOM 714 O O . GLY A 1 89 ? -5.764 6.621 4.028 1.00 88.12 89 GLY A O 1
ATOM 715 N N . ALA A 1 90 ? -4.211 8.154 4.591 1.00 86.44 90 ALA A N 1
ATOM 716 C CA . ALA A 1 90 ? -4.160 7.795 6.007 1.00 86.44 90 ALA A CA 1
ATOM 717 C C . ALA A 1 90 ? -5.531 7.702 6.710 1.00 86.44 90 ALA A C 1
ATOM 719 O O . ALA A 1 90 ? -5.760 6.730 7.430 1.00 86.44 90 ALA A O 1
ATOM 720 N N . PRO A 1 91 ? -6.496 8.625 6.5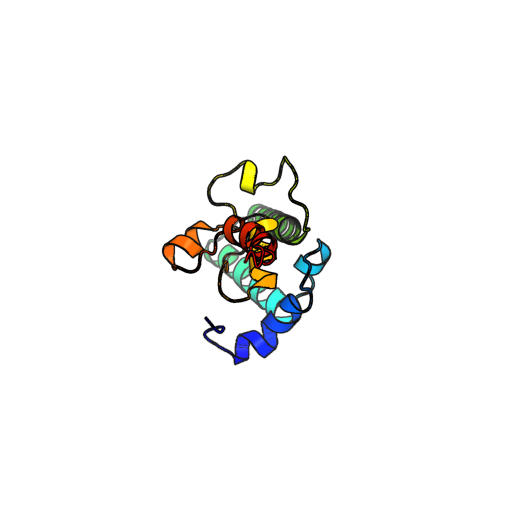04 1.00 85.31 91 PRO A N 1
ATOM 721 C CA . PRO A 1 91 ? -7.793 8.538 7.182 1.00 85.31 91 PRO A CA 1
ATOM 722 C C . PRO A 1 91 ? -8.612 7.302 6.786 1.00 85.31 91 PRO A C 1
ATOM 724 O O . PRO A 1 91 ? -9.320 6.726 7.613 1.00 85.31 91 PRO A O 1
ATOM 727 N N . PHE A 1 92 ? -8.526 6.891 5.519 1.00 87.31 92 PHE A N 1
ATOM 728 C CA . PHE A 1 92 ? -9.239 5.727 4.999 1.00 87.31 92 PHE A CA 1
ATOM 729 C C . PHE A 1 92 ? -8.677 4.427 5.569 1.00 87.31 92 PHE A C 1
ATOM 731 O O . PHE A 1 92 ? -9.441 3.571 6.025 1.00 87.31 92 PHE A O 1
ATOM 738 N N . HIS A 1 93 ? -7.349 4.319 5.598 1.00 87.38 93 HIS A N 1
ATOM 739 C CA . HIS A 1 93 ? -6.668 3.145 6.118 1.00 87.38 93 HIS A CA 1
ATOM 740 C C . HIS A 1 93 ? -6.749 3.063 7.653 1.00 87.38 93 HIS A C 1
ATOM 742 O O . HIS A 1 93 ? -6.992 1.996 8.214 1.00 87.38 93 HIS A O 1
ATOM 748 N N . GLN A 1 94 ? -6.699 4.195 8.356 1.00 86.06 94 GLN A N 1
ATOM 749 C CA . GLN A 1 94 ? -6.960 4.240 9.798 1.00 86.06 94 GLN A CA 1
ATOM 750 C C . GLN A 1 94 ? -8.379 3.744 10.138 1.00 86.06 94 GLN A C 1
ATOM 752 O O . GLN A 1 94 ? -8.562 3.008 11.109 1.00 86.06 94 GLN A O 1
ATOM 757 N N . ALA A 1 95 ? -9.394 4.100 9.339 1.00 85.31 95 ALA A N 1
ATOM 758 C CA . ALA A 1 95 ? -10.753 3.581 9.521 1.00 85.31 95 ALA A CA 1
ATOM 759 C C . ALA A 1 95 ? -10.816 2.054 9.3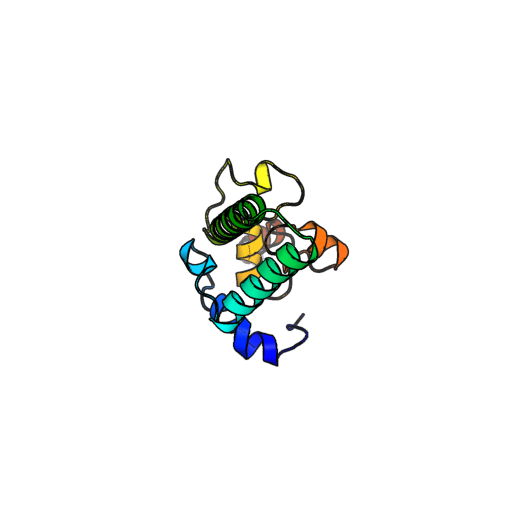11 1.00 85.31 95 ALA A C 1
ATOM 761 O O . ALA A 1 95 ? -11.499 1.348 10.056 1.00 85.31 95 ALA A O 1
ATOM 762 N N . HIS A 1 96 ? -10.051 1.517 8.356 1.00 88.06 96 HIS A N 1
ATOM 763 C CA . HIS A 1 96 ? -9.912 0.072 8.169 1.00 88.06 96 HIS A CA 1
ATOM 764 C C . HIS A 1 96 ? -9.367 -0.627 9.429 1.00 88.06 96 HIS A C 1
ATOM 766 O O . HIS A 1 96 ? -9.997 -1.567 9.924 1.00 88.06 96 HIS A O 1
ATOM 772 N N . HIS A 1 97 ? -8.274 -0.111 10.006 1.00 84.19 97 HIS A N 1
ATOM 773 C CA . HIS A 1 97 ? -7.673 -0.620 11.252 1.00 84.19 97 HIS A CA 1
ATOM 774 C C . HIS A 1 97 ? -8.573 -0.490 12.487 1.00 84.19 97 HIS A C 1
ATOM 776 O O . HIS A 1 97 ? -8.368 -1.191 13.474 1.00 84.19 97 HIS A O 1
ATOM 782 N N . HIS A 1 98 ? -9.584 0.380 12.462 1.00 82.31 98 HIS A N 1
ATOM 783 C CA . HIS A 1 98 ? -10.550 0.500 13.554 1.00 82.31 98 HIS A CA 1
ATOM 784 C C . HIS A 1 98 ? -11.748 -0.443 13.420 1.00 82.31 98 HIS A C 1
ATOM 786 O O . HIS A 1 98 ? -12.169 -1.049 14.408 1.00 82.31 98 HIS A O 1
ATOM 792 N N . ILE A 1 99 ? -12.326 -0.539 12.221 1.00 78.94 99 ILE A N 1
ATOM 793 C CA . ILE A 1 99 ? -13.617 -1.204 12.003 1.00 78.94 99 ILE A CA 1
ATOM 794 C C . ILE A 1 99 ? -13.427 -2.672 11.600 1.00 78.94 99 ILE A C 1
ATOM 796 O O . ILE A 1 99 ? -14.298 -3.500 11.878 1.00 78.94 99 ILE A O 1
ATOM 800 N N . TYR A 1 100 ? -12.319 -3.007 10.925 1.00 77.56 100 TYR A N 1
ATOM 801 C CA . TYR A 1 100 ? -11.981 -4.340 10.398 1.00 77.56 100 TYR A CA 1
ATOM 802 C C . TYR A 1 100 ? -13.039 -4.968 9.461 1.00 77.56 100 TYR A C 1
ATOM 804 O O . TYR A 1 100 ? -13.043 -6.180 9.223 1.00 77.56 100 TYR A O 1
ATOM 812 N N . ARG A 1 101 ? -13.999 -4.180 8.952 1.00 80.25 101 ARG A N 1
ATOM 813 C CA . ARG A 1 101 ? -15.170 -4.683 8.195 1.00 80.25 101 ARG A CA 1
ATOM 814 C C . ARG A 1 101 ? -15.387 -4.016 6.832 1.00 80.25 101 ARG A C 1
ATOM 816 O O . ARG A 1 101 ? -16.400 -4.329 6.207 1.00 80.25 101 ARG A O 1
ATOM 823 N N . GLY A 1 102 ? -14.473 -3.156 6.389 1.00 83.88 102 GLY A N 1
ATOM 824 C CA . GLY A 1 102 ? -14.502 -2.467 5.096 1.00 83.88 102 GLY A CA 1
ATOM 825 C C . GLY A 1 102 ? -13.211 -1.685 4.854 1.00 83.88 102 GLY A C 1
ATOM 826 O O . GLY A 1 102 ? -12.292 -1.785 5.669 1.00 83.88 102 GLY A O 1
ATOM 827 N N . ASN A 1 103 ? -13.159 -0.922 3.760 1.00 89.06 103 ASN A N 1
ATOM 828 C CA . ASN A 1 103 ? -11.975 -0.173 3.314 1.00 89.06 103 ASN A CA 1
ATOM 829 C C . ASN A 1 103 ? -10.747 -1.080 3.133 1.00 89.06 103 ASN A C 1
ATOM 831 O O . ASN A 1 103 ? -9.690 -0.835 3.703 1.00 89.06 103 ASN A O 1
ATOM 835 N N . TYR A 1 104 ? -10.923 -2.185 2.407 1.00 85.44 104 TYR A N 1
ATOM 836 C CA . TYR A 1 104 ? -9.900 -3.222 2.258 1.00 85.44 104 TYR A CA 1
ATOM 837 C C . TYR A 1 104 ? -8.811 -2.859 1.250 1.00 85.44 104 TYR A C 1
ATOM 839 O O . TYR A 1 104 ? -7.718 -3.422 1.317 1.00 85.44 104 TYR A O 1
ATOM 847 N N . ALA A 1 105 ? -9.091 -1.978 0.286 1.00 86.56 105 ALA A N 1
ATOM 848 C CA . ALA A 1 105 ? -8.057 -1.531 -0.631 1.00 86.56 105 ALA A CA 1
ATOM 849 C C . ALA A 1 105 ? -7.040 -0.672 0.137 1.00 86.56 105 ALA A C 1
ATOM 851 O O . ALA A 1 105 ? -7.447 0.216 0.879 1.00 86.56 105 ALA A O 1
ATOM 852 N N . PRO A 1 106 ? -5.727 -0.883 -0.040 1.00 80.00 106 PRO A N 1
ATOM 853 C CA . PRO A 1 106 ? -4.733 -0.065 0.646 1.00 80.00 106 PRO A CA 1
ATOM 854 C C . PRO A 1 106 ? -4.806 1.383 0.142 1.00 80.00 106 PRO A C 1
ATOM 856 O O . PRO A 1 106 ? -5.157 2.279 0.897 1.00 80.00 106 PRO A O 1
ATOM 859 N N . TYR A 1 107 ? -4.622 1.577 -1.169 1.00 86.31 107 TYR A N 1
ATOM 860 C CA . TYR A 1 107 ? -4.486 2.908 -1.772 1.00 86.31 107 TYR A CA 1
ATOM 861 C C . TYR A 1 107 ? -5.787 3.419 -2.394 1.00 86.31 107 TYR A C 1
ATOM 863 O O . TYR A 1 107 ? -6.202 4.562 -2.205 1.00 86.31 107 TYR A O 1
ATOM 871 N N . PHE A 1 108 ? -6.428 2.568 -3.193 1.00 88.38 108 PHE A N 1
ATOM 872 C CA . PHE A 1 108 ? -7.436 2.978 -4.159 1.00 88.38 108 PHE A CA 1
ATOM 873 C C . PHE A 1 108 ? -8.851 2.613 -3.703 1.00 88.38 108 PHE A C 1
ATOM 875 O O . PHE A 1 108 ? -9.331 1.506 -3.948 1.00 88.38 108 PHE A O 1
ATOM 882 N N . ARG A 1 109 ? -9.574 3.575 -3.125 1.00 88.50 109 ARG A N 1
ATOM 883 C CA . ARG A 1 109 ? -10.936 3.370 -2.591 1.00 88.50 109 ARG A CA 1
ATOM 884 C C . ARG A 1 109 ? -11.989 2.990 -3.639 1.00 88.50 109 ARG A C 1
ATOM 886 O O . ARG A 1 109 ? -13.076 2.556 -3.271 1.00 88.50 109 ARG A O 1
ATOM 893 N N . HIS A 1 110 ? -11.708 3.157 -4.935 1.00 87.94 110 HIS A N 1
ATOM 894 C CA . HIS A 1 110 ? -12.657 2.767 -5.982 1.00 87.94 110 HIS A CA 1
ATOM 895 C C . HIS A 1 110 ? -12.869 1.253 -6.048 1.00 87.94 110 HIS A C 1
ATOM 897 O O . HIS A 1 110 ? -13.970 0.818 -6.375 1.00 87.94 110 HIS A O 1
ATOM 903 N N . TRP A 1 111 ? -11.870 0.453 -5.664 1.00 88.00 111 TRP A N 1
ATOM 904 C CA . TRP A 1 111 ? -12.052 -0.990 -5.513 1.00 88.00 111 TRP A CA 1
ATOM 905 C C . TRP A 1 111 ? -13.080 -1.313 -4.436 1.00 88.00 111 TRP A C 1
ATOM 907 O O . TRP A 1 111 ? -13.938 -2.163 -4.649 1.00 88.00 111 TRP A O 1
ATOM 917 N N . ASP A 1 112 ? -13.063 -0.587 -3.319 1.00 87.19 112 ASP A N 1
ATOM 918 C CA . ASP A 1 112 ? -14.069 -0.741 -2.273 1.00 87.19 112 ASP A CA 1
ATOM 919 C C . ASP A 1 112 ? -15.463 -0.272 -2.710 1.00 87.19 112 ASP A C 1
ATOM 921 O O . ASP A 1 112 ? -16.461 -0.823 -2.250 1.00 87.19 112 ASP A O 1
ATOM 925 N N . TRP A 1 113 ? -15.573 0.698 -3.622 1.00 86.19 113 TRP A N 1
ATOM 926 C CA . TRP A 1 113 ? -16.864 1.038 -4.231 1.00 86.19 113 TRP A CA 1
ATOM 927 C C . TRP A 1 113 ? -17.383 -0.079 -5.131 1.00 86.19 113 TRP A C 1
ATOM 929 O O . TRP A 1 113 ? -18.533 -0.488 -4.990 1.00 86.19 113 TRP A O 1
ATOM 939 N N . LEU A 1 114 ? -16.530 -0.595 -6.020 1.00 89.75 114 LEU A N 1
ATOM 940 C CA . LEU A 1 114 ? -16.885 -1.669 -6.951 1.00 89.75 114 LEU A CA 1
ATOM 941 C C . LEU A 1 114 ? -17.250 -2.966 -6.216 1.00 89.75 114 LEU A C 1
ATOM 943 O O . LEU A 1 114 ? -18.178 -3.665 -6.614 1.00 89.75 114 LEU A O 1
ATOM 947 N N . CYS A 1 115 ? -16.553 -3.264 -5.121 1.00 87.50 115 CYS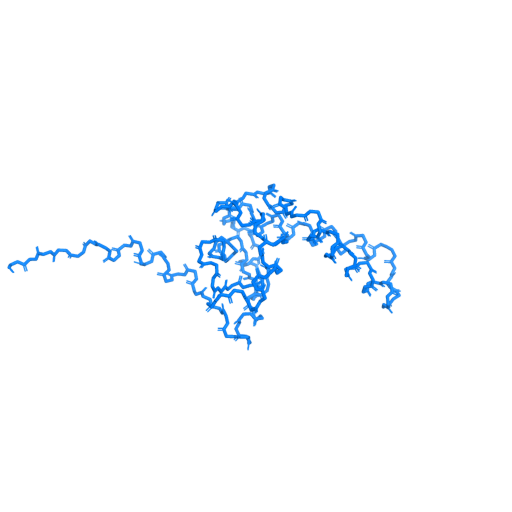 A N 1
ATOM 948 C CA . CYS A 1 115 ? -16.780 -4.450 -4.298 1.00 87.50 115 CYS A CA 1
ATOM 949 C C . CYS A 1 115 ? -17.835 -4.248 -3.196 1.00 87.50 115 CYS A C 1
ATOM 951 O O . CYS A 1 115 ? -18.142 -5.200 -2.476 1.00 87.50 115 CYS A O 1
ATOM 953 N N . GLY A 1 116 ? -18.384 -3.037 -3.036 1.00 87.31 116 GLY A N 1
ATOM 954 C CA . GLY A 1 116 ? -19.380 -2.722 -2.005 1.00 87.31 116 GLY A CA 1
ATOM 955 C C . GLY A 1 116 ? -18.847 -2.776 -0.566 1.00 87.31 116 GLY A C 1
ATOM 956 O O . GLY A 1 116 ? -19.605 -3.043 0.363 1.00 87.31 116 GLY A O 1
ATOM 957 N N . THR A 1 117 ? -17.547 -2.555 -0.368 1.00 88.31 117 THR A N 1
ATOM 958 C CA . THR A 1 117 ? -16.855 -2.591 0.933 1.00 88.31 117 THR A CA 1
ATOM 959 C C . THR A 1 117 ? -16.416 -1.215 1.433 1.00 88.31 117 THR A C 1
ATOM 961 O O . THR A 1 117 ? -15.745 -1.117 2.461 1.00 88.31 117 THR A O 1
ATOM 964 N N . TYR A 1 118 ? -16.811 -0.146 0.739 1.00 88.38 118 TYR A N 1
ATOM 965 C CA . TYR A 1 118 ? -16.488 1.226 1.115 1.00 88.38 118 TYR A CA 1
ATOM 966 C C . TYR A 1 118 ? -17.276 1.687 2.348 1.00 88.38 118 TYR A C 1
ATOM 968 O O . TYR A 1 118 ? -18.505 1.655 2.360 1.00 88.38 118 TYR A O 1
ATOM 976 N N . LEU A 1 119 ? -16.560 2.182 3.356 1.00 83.81 119 LEU A N 1
ATOM 977 C CA . LEU A 1 119 ? -17.090 2.798 4.569 1.00 83.81 119 LEU A CA 1
ATOM 978 C C . LEU A 1 119 ? -16.647 4.265 4.624 1.00 83.81 119 LEU A C 1
ATOM 980 O O . LEU A 1 119 ? -15.456 4.585 4.538 1.00 83.81 119 LEU A O 1
ATOM 984 N N . GLY A 1 120 ? -17.616 5.174 4.743 1.00 77.31 120 GLY A N 1
ATOM 985 C CA . GLY A 1 120 ? -17.367 6.611 4.740 1.00 77.31 120 GLY A CA 1
ATOM 986 C C . GLY A 1 120 ? -16.608 7.070 5.986 1.00 77.31 120 GLY A C 1
ATOM 987 O O . GLY A 1 120 ? -17.140 7.030 7.088 1.00 77.31 120 GLY A O 1
ATOM 988 N N . VAL A 1 121 ? -15.408 7.628 5.799 1.00 67.44 121 VAL A N 1
ATOM 989 C CA . VAL A 1 121 ? -14.564 8.189 6.882 1.00 67.44 121 VAL A CA 1
ATOM 990 C C . VAL A 1 121 ? -15.310 9.257 7.710 1.00 67.44 121 VAL A C 1
ATOM 992 O O . VAL A 1 121 ? -15.044 9.461 8.892 1.00 67.44 121 VAL A O 1
ATOM 995 N N . ARG A 1 122 ? -16.288 9.939 7.098 1.00 54.94 122 ARG A N 1
ATOM 996 C CA . ARG A 1 122 ? -17.032 11.064 7.685 1.00 54.94 122 ARG A CA 1
ATOM 997 C C . ARG A 1 122 ? -18.191 10.644 8.602 1.00 54.94 122 ARG A C 1
ATOM 999 O O . ARG A 1 122 ? -18.543 11.409 9.496 1.00 54.94 122 ARG A O 1
ATOM 1006 N N . GLU A 1 123 ? -18.758 9.449 8.422 1.00 49.16 123 GLU A N 1
ATOM 1007 C CA . GLU A 1 123 ? -19.820 8.929 9.304 1.00 49.16 123 GLU A CA 1
ATOM 1008 C C . GLU A 1 123 ? -19.276 8.582 10.701 1.00 49.16 123 GLU A C 1
ATOM 1010 O O . GLU A 1 123 ? -19.977 8.711 11.706 1.00 49.16 123 GLU A O 1
ATOM 1015 N N . GLU A 1 124 ? -17.984 8.266 10.801 1.00 50.44 124 GLU A N 1
ATOM 1016 C CA . GLU A 1 124 ? -17.337 7.910 12.066 1.00 50.44 124 GLU A CA 1
ATOM 1017 C C . GLU A 1 124 ? -17.078 9.109 12.986 1.00 50.44 124 GLU A C 1
ATOM 1019 O O . GLU A 1 124 ? -17.254 9.016 14.205 1.00 50.44 124 GLU A O 1
ATOM 1024 N N . ALA A 1 125 ? -16.717 10.267 12.423 1.00 45.62 125 ALA A N 1
ATOM 1025 C CA . ALA A 1 125 ? -16.569 11.498 13.201 1.00 45.62 125 ALA A CA 1
ATOM 1026 C C . ALA A 1 125 ? -17.915 11.948 13.810 1.00 45.62 125 ALA A C 1
ATOM 1028 O O . ALA A 1 125 ? -17.949 12.449 14.936 1.00 45.62 125 ALA A O 1
ATOM 1029 N N . GLY A 1 126 ? -19.026 11.707 13.100 1.00 36.88 126 GLY A N 1
ATOM 1030 C CA . GLY A 1 126 ? -20.390 11.971 13.571 1.00 36.88 126 GLY A CA 1
ATOM 1031 C C . GLY A 1 126 ? -20.877 10.974 14.628 1.00 36.88 126 GLY A C 1
ATOM 1032 O O . GLY A 1 126 ? -21.489 11.379 15.619 1.00 36.88 126 GLY A O 1
ATOM 1033 N N . SER A 1 127 ? -20.531 9.689 14.499 1.00 42.62 127 SER A N 1
ATOM 1034 C CA . SER A 1 127 ? -20.868 8.677 15.512 1.00 42.62 127 SER A CA 1
ATOM 1035 C C . SER A 1 127 ?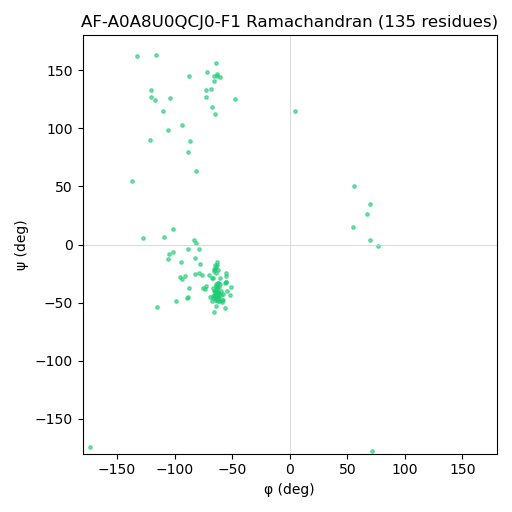 -20.182 8.930 16.863 1.00 42.62 127 SER A C 1
ATOM 1037 O O . SER A 1 127 ? -20.714 8.521 17.894 1.00 42.62 127 SER A O 1
ATOM 1039 N N . LYS A 1 128 ? -19.039 9.634 16.892 1.00 45.12 128 LYS A N 1
ATOM 1040 C CA . LYS A 1 128 ? -18.371 10.041 18.143 1.00 45.12 128 LYS A CA 1
ATOM 1041 C C . LYS A 1 128 ? -19.022 11.247 18.841 1.00 45.12 128 LYS A C 1
ATOM 1043 O O . LYS A 1 128 ? -18.773 11.443 20.026 1.00 45.12 128 LYS A O 1
ATOM 1048 N N . HIS A 1 129 ? -19.874 12.022 18.161 1.00 38.72 129 HIS A N 1
ATOM 1049 C CA . HIS A 1 129 ? -20.589 13.171 18.750 1.00 38.72 129 HIS A CA 1
ATOM 1050 C C . HIS A 1 129 ? -22.085 12.919 19.025 1.00 38.72 129 HIS A C 1
ATOM 1052 O O . HIS A 1 129 ? -22.701 13.681 19.767 1.00 38.72 129 HIS A O 1
ATOM 1058 N N . GLY A 1 130 ? -22.674 11.837 18.504 1.00 35.06 130 GLY A N 1
ATOM 1059 C CA . GLY A 1 130 ? -24.091 11.494 18.716 1.00 35.06 130 GLY A CA 1
ATOM 1060 C C . GLY A 1 130 ? -24.434 10.847 20.068 1.00 35.06 130 GLY A C 1
ATOM 1061 O O . GLY A 1 130 ? -25.601 10.597 20.347 1.00 35.06 130 GLY A O 1
ATOM 1062 N N . GLY A 1 131 ? -23.444 10.573 20.926 1.00 35.91 131 GLY A N 1
ATOM 1063 C CA . GLY A 1 131 ? -23.638 9.885 22.212 1.00 35.91 131 GLY A CA 1
ATOM 1064 C C . GLY A 1 131 ? -24.090 10.766 23.383 1.00 35.91 131 GLY A C 1
ATOM 1065 O O . GLY A 1 131 ? -24.173 10.280 24.509 1.00 35.91 131 GLY A O 1
ATOM 1066 N N . ARG A 1 132 ? -24.358 12.061 23.169 1.00 42.44 132 ARG A N 1
ATOM 1067 C CA . ARG A 1 132 ? -24.734 12.984 24.253 1.00 42.44 132 ARG A CA 1
ATOM 1068 C C . ARG A 1 132 ? -25.885 13.907 23.856 1.00 42.44 132 ARG A C 1
ATOM 1070 O O . ARG A 1 132 ? -25.793 15.121 24.001 1.00 42.44 132 ARG A O 1
ATOM 1077 N N . THR A 1 133 ? -26.997 13.332 23.407 1.00 36.69 133 THR A N 1
ATOM 1078 C CA . THR A 1 133 ? -28.261 14.074 23.309 1.00 36.69 133 THR A CA 1
ATOM 1079 C C . THR A 1 133 ? -29.070 13.851 24.585 1.00 36.69 133 THR A C 1
ATOM 1081 O O . THR A 1 133 ? -29.614 12.778 24.824 1.00 36.69 133 THR A O 1
ATOM 1084 N N . MET A 1 134 ? -29.042 14.880 25.436 1.00 36.25 134 MET A N 1
ATOM 1085 C CA . MET A 1 134 ? -30.025 15.263 26.456 1.00 36.25 134 MET A CA 1
ATOM 1086 C C . MET A 1 134 ? -31.219 14.312 26.668 1.00 36.25 134 MET A C 1
ATOM 1088 O O . MET A 1 134 ? -32.144 14.280 25.860 1.00 36.25 134 MET A O 1
ATOM 1092 N N . LYS A 1 135 ? -31.302 13.708 27.863 1.00 38.78 135 LYS A N 1
ATOM 1093 C CA . LYS A 1 135 ? -32.606 13.566 28.525 1.00 38.78 135 LYS A CA 1
ATOM 1094 C C . LYS A 1 135 ? -33.100 14.978 28.851 1.00 38.78 135 LYS A C 1
ATOM 1096 O O . LYS A 1 135 ? -32.489 15.668 29.667 1.00 38.78 135 LYS A O 1
ATOM 1101 N N . ARG A 1 136 ? -34.173 15.410 28.193 1.00 40.00 136 ARG A N 1
ATOM 1102 C CA . ARG A 1 136 ? -35.003 16.540 28.616 1.00 40.00 136 ARG A CA 1
ATOM 1103 C C . ARG A 1 136 ? -36.425 16.025 28.827 1.00 40.00 136 ARG A C 1
ATOM 1105 O O . ARG A 1 136 ? -36.986 15.461 27.895 1.00 40.00 136 ARG A O 1
ATOM 1112 N N . HIS A 1 137 ? -36.920 16.332 30.027 1.00 38.84 137 HIS A N 1
ATOM 1113 C CA . HIS A 1 137 ? -38.265 16.170 30.588 1.00 38.84 137 HIS A CA 1
ATOM 1114 C C . HIS A 1 137 ? -38.728 14.749 30.915 1.00 38.84 137 HIS A C 1
ATOM 1116 O O . HIS A 1 137 ? -38.832 13.905 30.005 1.00 38.84 137 HIS A O 1
#

pLDDT: mean 77.69, std 14.89, range [35.06, 89.75]

Foldseek 3Di:
DAPPDVVCCVPWVVQLLVCLQFALCSLVRTDPVNVVVVVCVLVVVCVVVVHDVVVSVVVVVVVSVLSSFLRRNDPDPPFVCNVDPQFQTVLLSSVCSNPVQASPDSTGCVVRVVVVRDDDSVVVVVVVVPPDDDPDD

InterPro domains:
  IPR006694 Fatty acid hydroxylase [PF04116] (5-117)
  IPR050307 Sterol desaturase-related [PTHR11863] (6-120)

Sequence (137 aa):
MVPRVPWLYRRVHQNHHQNRITFALAAQDASPAELLSLQMLALSSAWVVGCHPLSEALFHLLNTWLAIEDHCGYDLPWAIHRLLPCFGGAPFHQAHHHIYRGNYAPYFRHWDWLCGTYLGVREEAGSKHGGRTMKRH

Organism: Salvelinus namaycush (NCBI:txid8040)

Radius of gyration: 17.42 Å; Cα contacts (8 Å, |Δi|>4): 142; chains: 1; bounding box: 53×38×49 Å

Mean predicted aligned error: 9.5 Å